Protein AF-R6YNV8-F1 (afdb_monomer)

Sequence (103 aa):
MLQYLESCEGQRLPTLPGLALALGFSSRGELERFAAAQGGRVSQLLEWAASWVEEETLQAACRKETASGARFILQTAFGYGERSAPDLGPITVQVEDGEGGEA

pLDDT: mean 81.38, std 12.92, range [44.12, 96.25]

Nearest PDB structures (foldseek):
  2zop-assembly2_F  TM=4.886E-01  e=4.227E+00  Thermus thermophilus HB8

Foldseek 3Di:
DVVQCVVCPPPHQDALQSVCVVVPHPGSVRLVVVLVVPDDPSVVVSVVVNVVSLVSVLVVCVVPHDPVSSVVCCCPRVNPNDDPDPCPDDDDDDDPPPPDDDD

Secondary structure (DSSP, 8-state):
-HHHHHHHTTT----HHHHHHHTT-SSHHHHHHHHHHH-HHHHHHHHHHHHHHHHHHHHHHHHHS-HHHHHHHHHHHS--S----------------------

Solvent-accessible surface area (backbone atoms only — not comparable to full-atom values): 6324 Å² total; per-residue (Å²): 107,69,70,55,54,62,69,18,64,100,75,51,81,60,43,64,50,57,51,19,46,75,74,71,34,95,32,43,72,52,42,52,54,48,33,70,71,66,36,71,72,63,21,53,53,51,52,52,52,49,52,52,33,47,52,55,45,44,54,52,27,60,73,76,35,61,76,66,52,32,49,51,46,39,27,74,78,69,62,73,50,67,79,74,71,75,86,80,68,83,87,82,83,84,79,81,79,72,85,77,77,86,133

Structure (mmCIF, N/CA/C/O backbone):
data_AF-R6YNV8-F1
#
_entry.id   AF-R6YNV8-F1
#
loop_
_atom_site.group_PDB
_atom_site.id
_atom_site.type_symbol
_atom_site.label_atom_id
_atom_site.label_alt_id
_atom_site.label_comp_id
_atom_site.label_asym_id
_atom_site.label_entity_id
_atom_site.label_seq_id
_atom_site.pdbx_PDB_ins_code
_atom_site.Cartn_x
_atom_site.Cartn_y
_atom_site.Cartn_z
_atom_site.occupancy
_atom_site.B_iso_or_equiv
_atom_site.auth_seq_id
_atom_site.auth_comp_id
_atom_site.auth_asym_id
_atom_site.auth_atom_id
_atom_site.pdbx_PDB_model_num
ATOM 1 N N . MET A 1 1 ? -1.164 2.507 11.497 1.00 76.19 1 MET A N 1
ATOM 2 C CA . MET A 1 1 ? -0.841 1.254 10.776 1.00 76.19 1 MET A CA 1
ATOM 3 C C . MET A 1 1 ? -1.430 0.036 11.481 1.00 76.19 1 MET A C 1
ATOM 5 O O . MET A 1 1 ? -2.349 -0.525 10.911 1.00 76.19 1 MET A O 1
ATOM 9 N N . LEU A 1 2 ? -0.995 -0.334 12.698 1.00 79.56 2 LEU A N 1
ATOM 10 C CA . LEU A 1 2 ? -1.550 -1.499 13.423 1.00 79.56 2 LEU A CA 1
ATOM 11 C C . LEU A 1 2 ? -3.077 -1.430 13.553 1.00 79.56 2 LEU A C 1
ATOM 13 O O . LEU A 1 2 ? -3.767 -2.334 13.112 1.00 79.56 2 LEU A O 1
ATOM 17 N N . GLN A 1 3 ? -3.599 -0.271 13.957 1.00 86.62 3 GLN A N 1
ATOM 18 C CA . GLN A 1 3 ? -5.042 -0.032 14.040 1.00 86.62 3 GLN A CA 1
ATOM 19 C C . GLN A 1 3 ? -5.797 -0.208 12.707 1.00 86.62 3 GLN A C 1
ATOM 21 O O . GLN A 1 3 ? -6.962 -0.590 12.694 1.00 86.62 3 GLN A O 1
ATOM 26 N N . TYR A 1 4 ? -5.153 0.061 11.565 1.00 89.00 4 TYR A N 1
ATOM 27 C CA . TYR A 1 4 ? -5.770 -0.179 10.259 1.00 89.00 4 TYR A CA 1
ATOM 28 C C . TYR A 1 4 ? -5.799 -1.673 9.923 1.00 89.00 4 TYR A C 1
ATOM 30 O O . TYR A 1 4 ? -6.823 -2.154 9.443 1.00 89.00 4 TYR A O 1
ATOM 38 N N . LEU A 1 5 ? -4.718 -2.404 10.204 1.00 84.69 5 LEU A N 1
ATOM 39 C CA . LEU A 1 5 ? -4.664 -3.853 9.998 1.00 84.69 5 LEU A CA 1
ATOM 40 C C . LEU A 1 5 ? -5.679 -4.571 10.895 1.00 84.69 5 LEU A C 1
ATOM 42 O O . LEU A 1 5 ? -6.485 -5.343 10.389 1.00 84.69 5 LEU A O 1
ATOM 46 N N . GLU A 1 6 ? -5.743 -4.202 12.175 1.00 87.94 6 GLU A N 1
ATOM 47 C CA . GLU A 1 6 ? -6.764 -4.674 13.121 1.00 87.94 6 GLU A CA 1
ATOM 48 C C . GLU A 1 6 ? -8.184 -4.384 12.611 1.00 87.94 6 GLU A C 1
ATOM 50 O O . GLU A 1 6 ? -9.060 -5.239 12.681 1.00 87.94 6 GLU A O 1
ATOM 55 N N . SER A 1 7 ? -8.420 -3.208 12.012 1.00 88.38 7 SER A N 1
ATOM 56 C CA . SER A 1 7 ? -9.729 -2.882 11.419 1.00 88.38 7 SER A CA 1
ATOM 57 C C . SER A 1 7 ? -10.086 -3.725 10.188 1.00 88.38 7 SER A C 1
ATOM 59 O O . SER A 1 7 ? -11.236 -3.718 9.751 1.00 88.38 7 SER A O 1
ATOM 61 N N . CYS A 1 8 ? -9.105 -4.393 9.579 1.00 87.31 8 CYS A N 1
ATOM 62 C CA . CYS A 1 8 ? -9.323 -5.262 8.428 1.00 87.31 8 CYS A CA 1
ATOM 63 C C . CYS A 1 8 ? -9.611 -6.710 8.851 1.00 87.31 8 CYS A C 1
ATOM 65 O O . CYS A 1 8 ? -10.320 -7.410 8.123 1.00 87.31 8 CYS A O 1
ATOM 67 N N . GLU A 1 9 ? -9.130 -7.149 10.019 1.00 83.69 9 GLU A N 1
ATOM 68 C CA . GLU A 1 9 ? -9.290 -8.528 10.489 1.00 83.69 9 GLU A CA 1
ATOM 69 C C . GLU A 1 9 ? -10.755 -8.993 10.442 1.00 83.69 9 GLU A C 1
ATOM 71 O O . GLU A 1 9 ? -11.669 -8.362 10.972 1.00 83.69 9 GLU A O 1
ATOM 76 N N . GLY A 1 10 ? -10.993 -10.111 9.750 1.00 74.81 10 GLY A N 1
ATOM 77 C CA . GLY A 1 10 ? -12.314 -10.736 9.627 1.00 74.81 10 GLY A CA 1
ATOM 78 C C . GLY A 1 10 ? -13.336 -9.991 8.756 1.00 74.81 10 GLY A C 1
ATOM 79 O O . GLY A 1 10 ? -14.399 -10.549 8.491 1.00 74.81 10 GLY A O 1
ATOM 80 N N . GLN A 1 11 ? -13.037 -8.779 8.276 1.00 78.69 11 GLN A N 1
ATOM 81 C CA . GLN A 1 11 ? -13.975 -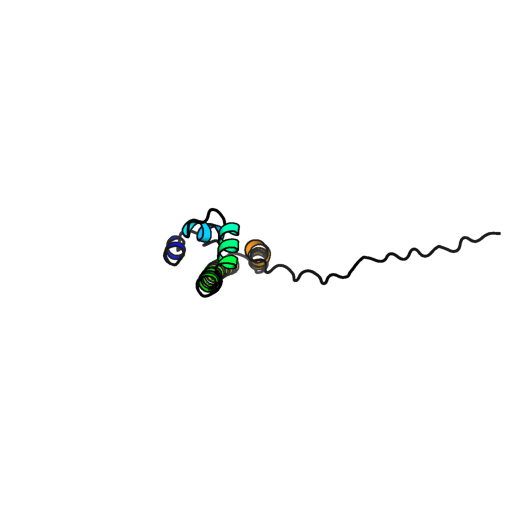7.964 7.492 1.00 78.69 11 GLN A CA 1
ATOM 82 C C . GLN A 1 11 ? -13.534 -7.754 6.042 1.00 78.69 11 GLN A C 1
ATOM 84 O O . GLN A 1 11 ? -14.363 -7.804 5.133 1.00 78.69 11 GLN A O 1
ATOM 89 N N . ARG A 1 12 ? -12.243 -7.497 5.804 1.00 84.12 12 ARG A N 1
ATOM 90 C CA . ARG A 1 12 ? -11.700 -7.194 4.470 1.00 84.12 12 ARG A CA 1
ATOM 91 C C . ARG A 1 12 ? -10.202 -7.461 4.402 1.00 84.12 12 ARG A C 1
ATOM 93 O O . ARG A 1 12 ? -9.529 -7.503 5.420 1.00 84.12 12 ARG A O 1
ATOM 100 N N . LEU A 1 13 ? -9.663 -7.581 3.194 1.00 87.38 13 LEU A N 1
ATOM 101 C CA . LEU A 1 13 ? -8.213 -7.626 3.015 1.00 87.38 13 LEU A CA 1
ATOM 102 C C . LEU A 1 13 ? -7.629 -6.210 3.073 1.00 87.38 13 LEU A C 1
ATOM 104 O O . LEU A 1 13 ? -8.233 -5.286 2.511 1.00 87.38 13 LEU A O 1
ATOM 108 N N . PRO A 1 14 ? -6.477 -6.015 3.734 1.00 91.25 14 PRO A N 1
ATOM 109 C CA . PRO A 1 14 ? -5.793 -4.737 3.695 1.00 91.25 14 PRO A CA 1
ATOM 110 C C . PRO A 1 14 ? -5.283 -4.461 2.275 1.00 91.25 14 PRO A C 1
ATOM 112 O O . PRO A 1 14 ? -4.897 -5.362 1.539 1.00 91.25 14 PRO A O 1
ATOM 115 N N . THR A 1 15 ? -5.272 -3.189 1.884 1.00 91.06 15 THR A N 1
ATOM 116 C CA . THR A 1 15 ? -4.709 -2.727 0.604 1.00 91.06 15 THR A CA 1
ATOM 117 C C . THR A 1 15 ? -3.825 -1.497 0.806 1.00 91.06 15 THR A C 1
ATOM 119 O O . THR A 1 15 ? -4.006 -0.762 1.783 1.00 91.06 15 THR A O 1
ATOM 122 N N . LEU A 1 16 ? -2.889 -1.243 -0.120 1.00 92.25 16 LEU A N 1
ATOM 123 C CA . LEU A 1 16 ? -2.015 -0.062 -0.072 1.00 92.25 16 LEU A CA 1
ATOM 124 C C . LEU A 1 16 ? -2.801 1.258 -0.170 1.00 92.25 16 LEU A C 1
ATOM 126 O O . LEU A 1 16 ? -2.520 2.159 0.620 1.00 92.25 16 LEU A O 1
ATOM 130 N N . PRO A 1 17 ? -3.821 1.400 -1.047 1.00 93.19 17 PRO A N 1
ATOM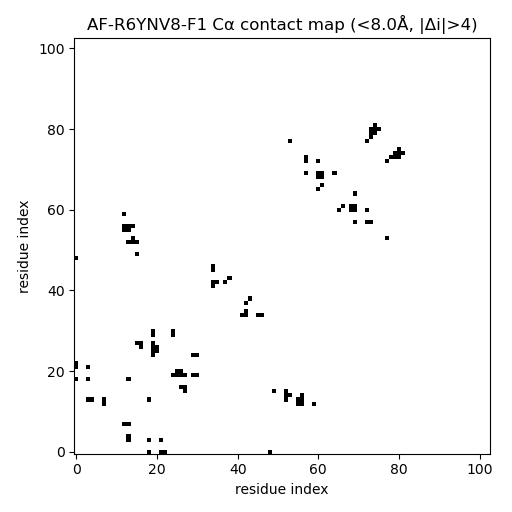 131 C CA . PRO A 1 17 ? -4.691 2.572 -1.023 1.00 93.19 17 PRO A CA 1
ATOM 132 C C . PRO A 1 17 ? -5.409 2.749 0.318 1.00 93.19 17 PRO A C 1
ATOM 134 O O . PRO A 1 17 ? -5.447 3.858 0.839 1.00 93.19 17 PRO A O 1
ATOM 137 N N . GLY A 1 18 ? -5.931 1.673 0.917 1.00 93.44 18 GLY A N 1
ATOM 138 C CA . GLY A 1 18 ? -6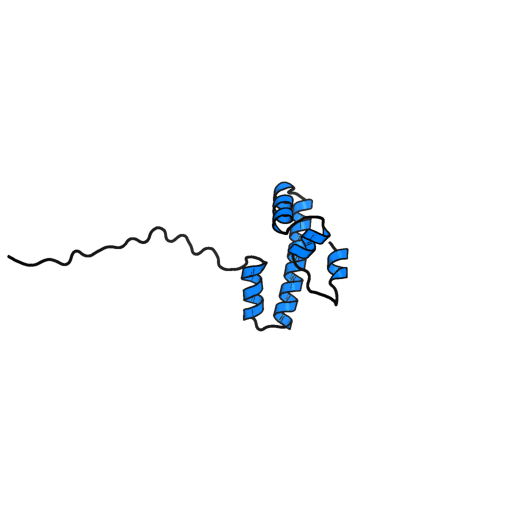.588 1.762 2.222 1.00 93.44 18 GLY A CA 1
ATOM 139 C C . GLY A 1 18 ? -5.627 2.152 3.352 1.00 93.44 18 GLY A C 1
ATOM 140 O O . GLY A 1 18 ? -5.996 2.951 4.210 1.00 93.44 18 GLY A O 1
ATOM 141 N N . LEU A 1 19 ? -4.378 1.671 3.314 1.00 94.12 19 LEU A N 1
ATOM 142 C CA . LEU A 1 19 ? -3.327 2.097 4.242 1.00 94.12 19 LEU A CA 1
ATOM 143 C C . LEU A 1 19 ? -3.019 3.592 4.078 1.00 94.12 19 LEU A C 1
ATOM 145 O O . LEU A 1 19 ? -2.924 4.301 5.076 1.00 94.12 19 LEU A O 1
ATOM 149 N N . ALA A 1 20 ? -2.900 4.077 2.838 1.00 95.19 20 ALA A N 1
ATOM 150 C CA . ALA A 1 20 ? -2.662 5.490 2.552 1.00 95.19 20 ALA A CA 1
ATOM 151 C C . ALA A 1 20 ? -3.779 6.375 3.127 1.00 95.19 20 ALA A C 1
ATOM 153 O O . ALA A 1 20 ? -3.491 7.326 3.853 1.00 95.19 20 ALA A O 1
ATOM 154 N N . LEU A 1 21 ? -5.042 6.002 2.896 1.00 95.06 21 LEU A N 1
ATOM 155 C CA . LEU A 1 21 ? -6.201 6.706 3.451 1.00 95.06 21 LEU A CA 1
ATOM 156 C C . LEU A 1 21 ? -6.192 6.698 4.987 1.00 95.06 21 LEU A C 1
ATOM 158 O O . LEU A 1 21 ? -6.422 7.730 5.612 1.00 95.06 21 LEU A O 1
ATOM 162 N N . ALA A 1 22 ? -5.876 5.558 5.610 1.00 94.69 22 ALA A N 1
ATOM 163 C CA . ALA A 1 22 ? -5.808 5.439 7.067 1.00 94.69 22 ALA A CA 1
ATOM 164 C C . ALA A 1 22 ? -4.677 6.271 7.698 1.00 94.69 22 ALA A C 1
ATOM 166 O O . ALA A 1 22 ? -4.750 6.620 8.875 1.00 94.69 22 ALA A O 1
ATOM 167 N N . LEU A 1 23 ? -3.629 6.579 6.930 1.00 93.94 23 LEU A N 1
ATOM 168 C CA . LEU A 1 23 ? -2.534 7.461 7.336 1.00 93.94 23 LEU A CA 1
ATOM 169 C C . LEU A 1 23 ? -2.795 8.941 6.996 1.00 93.94 23 LEU A C 1
ATOM 171 O O . LEU A 1 23 ? -1.971 9.784 7.339 1.00 93.94 23 LEU A O 1
ATOM 175 N N . GLY A 1 24 ? -3.930 9.264 6.365 1.00 95.62 24 GLY A N 1
ATOM 176 C CA . GLY A 1 24 ? -4.339 10.634 6.039 1.00 95.62 24 GLY A CA 1
ATOM 177 C C . GLY A 1 24 ? -3.913 11.135 4.657 1.00 95.62 24 GLY A C 1
ATOM 178 O O . GLY A 1 24 ? -4.087 12.316 4.370 1.00 95.62 24 GLY A O 1
ATOM 179 N N . PHE A 1 25 ? -3.382 10.268 3.794 1.00 96.12 25 PHE A N 1
ATOM 180 C CA . PHE A 1 25 ? -3.073 10.614 2.405 1.00 96.12 25 PHE A CA 1
ATOM 181 C C . PHE A 1 25 ? -4.316 10.489 1.519 1.00 96.12 25 PHE A C 1
ATOM 183 O O . PHE A 1 25 ? -5.195 9.666 1.765 1.00 96.12 25 PHE A O 1
ATOM 190 N N . SER A 1 26 ? -4.363 11.255 0.434 1.00 96.25 26 SER A N 1
ATOM 191 C CA . SER A 1 26 ? -5.429 11.212 -0.576 1.00 96.25 26 SER A CA 1
ATOM 192 C C . SER A 1 26 ? -5.320 10.019 -1.531 1.00 96.25 26 SER A C 1
ATOM 194 O O . SER A 1 26 ? -6.296 9.653 -2.185 1.00 96.25 26 SER A O 1
ATOM 196 N N . SER A 1 27 ? -4.133 9.415 -1.653 1.00 95.12 27 SER A N 1
ATOM 197 C CA . SER A 1 27 ? -3.883 8.303 -2.575 1.00 95.12 27 SER A CA 1
ATOM 198 C C . SER A 1 27 ? -2.628 7.503 -2.223 1.00 95.12 27 SER A C 1
ATOM 200 O O . SER A 1 27 ? -1.729 7.996 -1.538 1.00 95.12 27 SER A O 1
ATOM 202 N N . ARG A 1 28 ? -2.518 6.288 -2.785 1.00 94.00 28 ARG A N 1
ATOM 203 C CA . ARG A 1 28 ? -1.282 5.484 -2.751 1.00 94.00 28 ARG A CA 1
ATOM 204 C C . ARG A 1 28 ? -0.080 6.268 -3.299 1.00 94.00 28 ARG A C 1
ATOM 206 O O . ARG A 1 28 ? 0.967 6.290 -2.669 1.00 94.00 28 ARG A O 1
ATOM 213 N N . GLY A 1 29 ? -0.244 6.959 -4.429 1.00 94.12 29 GLY A N 1
ATOM 214 C CA . GLY A 1 29 ? 0.850 7.712 -5.053 1.00 94.12 29 GLY A CA 1
ATOM 215 C C . GLY A 1 29 ? 1.305 8.938 -4.249 1.00 94.12 29 GLY A C 1
ATOM 216 O O . GLY A 1 29 ? 2.424 9.416 -4.420 1.00 94.12 29 GLY A O 1
ATOM 217 N N . GLU A 1 30 ? 0.464 9.488 -3.371 1.00 96.06 30 GLU A N 1
ATOM 218 C CA . GLU A 1 30 ? 0.891 10.523 -2.421 1.00 96.06 30 GLU A CA 1
ATOM 219 C C . GLU A 1 30 ? 1.720 9.930 -1.277 1.00 96.06 30 GLU A C 1
ATOM 221 O O . GLU A 1 30 ? 2.784 10.465 -0.969 1.00 96.06 30 GLU A O 1
ATOM 226 N N . LEU A 1 31 ? 1.290 8.792 -0.723 1.00 94.88 31 LEU A N 1
ATOM 227 C CA . LEU A 1 31 ? 2.049 8.043 0.281 1.00 94.88 31 LEU A CA 1
ATOM 228 C C . LEU A 1 31 ? 3.445 7.653 -0.239 1.00 94.88 31 LEU A C 1
ATOM 230 O O . LEU A 1 31 ? 4.435 7.852 0.459 1.00 94.88 31 LEU A O 1
ATOM 234 N N . GLU A 1 32 ? 3.535 7.135 -1.467 1.00 92.62 32 GLU A N 1
ATOM 235 C CA . GLU A 1 32 ? 4.803 6.724 -2.091 1.00 92.62 32 GLU A CA 1
ATOM 236 C C . GLU A 1 32 ? 5.757 7.913 -2.288 1.00 92.62 32 GLU A C 1
ATOM 238 O O . GLU A 1 32 ? 6.930 7.839 -1.921 1.00 92.62 32 GLU A O 1
ATOM 243 N N . ARG A 1 33 ? 5.252 9.046 -2.800 1.00 95.00 33 ARG A N 1
ATOM 244 C CA . ARG A 1 33 ? 6.048 10.280 -2.938 1.00 95.00 33 ARG A CA 1
ATOM 245 C C . ARG A 1 33 ? 6.519 10.806 -1.586 1.00 95.00 33 ARG A C 1
ATOM 247 O O . ARG A 1 33 ? 7.653 11.264 -1.478 1.00 95.00 33 ARG A O 1
ATOM 254 N N . PHE A 1 34 ? 5.669 10.730 -0.564 1.00 94.56 34 PHE A N 1
ATOM 255 C CA . PHE A 1 34 ? 6.033 11.116 0.793 1.00 94.56 34 PHE A CA 1
ATOM 256 C C . PHE A 1 34 ? 7.133 10.212 1.363 1.00 94.56 34 PHE A C 1
ATOM 258 O O . PHE A 1 34 ? 8.124 10.724 1.879 1.00 94.56 34 PHE A O 1
ATOM 265 N N . ALA A 1 35 ? 7.009 8.888 1.229 1.00 92.25 35 A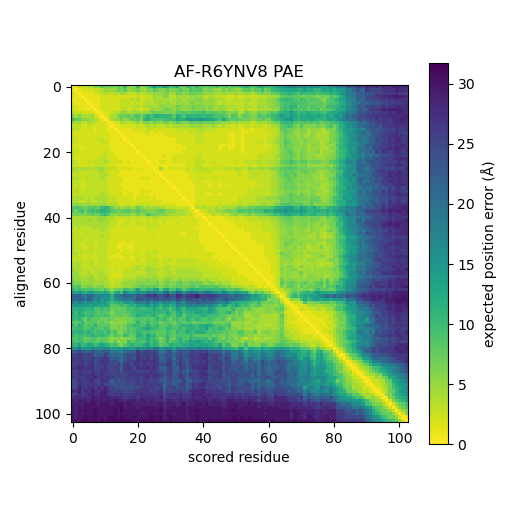LA A N 1
ATOM 266 C CA . ALA A 1 35 ? 8.030 7.942 1.679 1.00 92.25 35 ALA A CA 1
ATOM 267 C C . ALA A 1 35 ? 9.391 8.229 1.021 1.00 92.25 35 ALA A C 1
ATOM 269 O O . ALA A 1 35 ? 10.391 8.402 1.723 1.00 92.25 35 ALA A O 1
ATOM 270 N N . ALA A 1 36 ? 9.395 8.399 -0.307 1.00 90.81 36 ALA A N 1
ATOM 271 C CA . ALA A 1 36 ? 10.591 8.717 -1.083 1.00 90.81 36 ALA A CA 1
ATOM 272 C C . ALA A 1 36 ? 11.242 10.054 -0.677 1.00 90.81 36 ALA A C 1
ATOM 274 O O . ALA A 1 36 ? 12.466 10.169 -0.698 1.00 90.81 36 ALA A O 1
ATOM 275 N N . ALA A 1 37 ? 10.444 11.057 -0.293 1.00 93.62 37 ALA A N 1
ATOM 276 C CA . ALA A 1 37 ? 10.943 12.365 0.130 1.00 93.62 37 ALA A CA 1
ATOM 277 C C . ALA A 1 37 ? 11.499 12.377 1.567 1.00 93.62 37 ALA A C 1
ATOM 279 O O . ALA A 1 37 ? 12.439 13.119 1.847 1.00 93.62 37 ALA A O 1
ATOM 280 N N . GLN A 1 38 ? 10.931 11.580 2.479 1.00 91.44 38 GLN A N 1
ATOM 281 C CA . GLN A 1 38 ? 11.326 11.586 3.893 1.00 91.44 38 GLN A CA 1
ATOM 282 C C . GLN A 1 38 ? 12.643 10.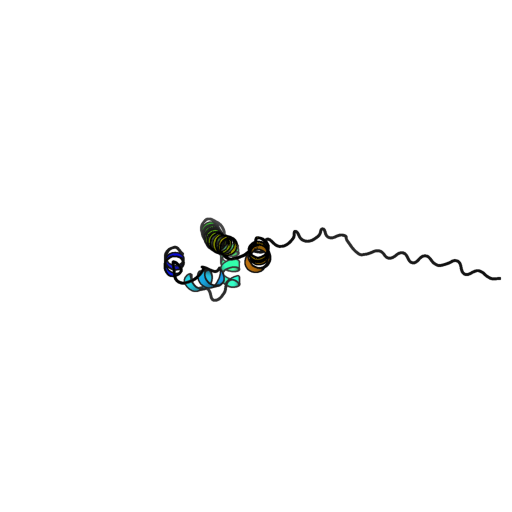851 4.161 1.00 91.44 38 GLN A C 1
ATOM 284 O O . GLN A 1 38 ? 13.435 11.291 4.996 1.00 91.44 38 GLN A O 1
ATOM 289 N N . GLY A 1 39 ? 12.863 9.707 3.505 1.00 85.94 39 GLY A N 1
ATOM 290 C CA . GLY A 1 39 ? 13.999 8.829 3.789 1.00 85.94 39 GLY A CA 1
ATOM 291 C C . GLY A 1 39 ? 14.052 8.319 5.243 1.00 85.94 39 GLY A C 1
ATOM 292 O O . GLY A 1 39 ? 13.097 8.419 6.024 1.00 85.94 39 GLY A O 1
ATOM 293 N N . GLY A 1 40 ? 15.191 7.725 5.612 1.00 91.81 40 GLY A N 1
ATOM 294 C CA . GLY A 1 40 ? 15.487 7.294 6.982 1.00 91.81 40 GLY A CA 1
ATOM 295 C C . GLY A 1 40 ? 14.435 6.358 7.594 1.00 91.81 40 GLY A C 1
ATOM 296 O O . GLY A 1 40 ? 13.861 5.500 6.927 1.00 91.81 40 GLY A O 1
ATOM 297 N N . ARG A 1 41 ? 14.177 6.524 8.897 1.00 93.19 41 ARG A N 1
ATOM 298 C CA . ARG A 1 41 ? 13.280 5.640 9.663 1.00 93.19 41 ARG A CA 1
ATOM 299 C C . ARG A 1 41 ? 11.819 5.720 9.214 1.00 93.19 41 ARG A C 1
ATOM 301 O O . ARG A 1 41 ? 11.104 4.731 9.327 1.00 93.19 41 ARG A O 1
ATOM 308 N N . VAL A 1 42 ? 11.368 6.879 8.731 1.00 91.38 42 VAL A N 1
ATOM 309 C CA . VAL A 1 42 ? 9.981 7.049 8.271 1.00 91.38 42 VAL A CA 1
ATOM 310 C C . VAL A 1 42 ? 9.758 6.267 6.980 1.00 91.38 42 VAL A C 1
ATOM 312 O O . VAL A 1 42 ? 8.803 5.499 6.927 1.00 91.38 42 VAL A O 1
ATOM 315 N N . SER A 1 43 ? 10.661 6.377 5.996 1.00 92.00 43 SER A N 1
ATOM 316 C CA . SER A 1 43 ? 10.585 5.562 4.769 1.00 92.00 43 SER A CA 1
ATOM 317 C C . SER A 1 43 ? 10.597 4.069 5.092 1.00 92.00 43 SER A C 1
ATOM 319 O O . SER A 1 43 ? 9.704 3.348 4.666 1.00 92.00 43 SER A O 1
ATOM 321 N N . GLN A 1 44 ? 11.520 3.625 5.956 1.00 92.94 44 GLN A N 1
ATOM 322 C CA . GLN A 1 44 ? 11.617 2.216 6.364 1.00 92.94 44 GLN A CA 1
ATOM 323 C C . GLN A 1 44 ? 10.334 1.693 7.025 1.00 92.94 44 GLN A C 1
ATOM 325 O O . GLN A 1 44 ? 9.930 0.560 6.782 1.00 92.94 44 GLN A O 1
ATOM 330 N N . LEU A 1 45 ? 9.676 2.503 7.862 1.00 93.69 45 LEU A N 1
ATOM 331 C CA . LEU A 1 45 ? 8.407 2.116 8.486 1.00 93.69 45 LEU A CA 1
ATOM 332 C C . LEU A 1 45 ? 7.269 2.010 7.466 1.00 93.69 45 LEU A C 1
ATOM 334 O O . LEU A 1 45 ? 6.417 1.135 7.606 1.00 93.69 45 LEU A O 1
ATOM 338 N N . LEU A 1 46 ? 7.241 2.887 6.459 1.00 92.88 46 LEU A N 1
ATOM 339 C CA . LEU A 1 46 ? 6.232 2.852 5.400 1.00 92.88 46 LEU A CA 1
ATOM 340 C C . LEU A 1 46 ? 6.452 1.678 4.442 1.00 92.88 46 LEU A C 1
ATOM 342 O O . LEU A 1 46 ? 5.487 1.011 4.082 1.00 92.88 46 LEU A O 1
ATOM 346 N N . GLU A 1 47 ? 7.704 1.383 4.095 1.00 91.62 47 GLU A N 1
ATOM 347 C CA . GLU A 1 47 ? 8.085 0.189 3.333 1.00 91.62 47 GLU A CA 1
ATOM 348 C C . GLU A 1 47 ? 7.696 -1.084 4.088 1.00 91.62 47 GLU A C 1
ATOM 350 O O . GLU A 1 47 ? 7.013 -1.945 3.543 1.00 91.62 47 GLU A O 1
ATOM 355 N N . TRP A 1 48 ? 8.025 -1.165 5.380 1.00 93.50 48 TRP A N 1
ATOM 356 C CA . TRP A 1 48 ? 7.638 -2.299 6.219 1.00 93.50 48 TRP A CA 1
ATOM 357 C C . TRP A 1 48 ? 6.114 -2.470 6.304 1.00 93.50 48 TRP A C 1
ATOM 359 O O . TRP A 1 48 ? 5.604 -3.586 6.198 1.00 93.50 48 TRP A O 1
ATOM 369 N N . ALA A 1 49 ? 5.369 -1.371 6.444 1.00 92.75 49 ALA A N 1
ATOM 370 C CA . ALA A 1 49 ? 3.909 -1.395 6.431 1.00 92.75 49 ALA A CA 1
ATOM 371 C C . ALA A 1 49 ? 3.348 -1.894 5.090 1.00 92.75 49 ALA A C 1
ATOM 373 O O . ALA A 1 49 ? 2.378 -2.654 5.071 1.00 92.75 49 ALA A O 1
ATOM 374 N N . ALA A 1 50 ? 3.952 -1.477 3.975 1.00 90.94 50 ALA A N 1
ATOM 375 C CA . ALA A 1 50 ? 3.566 -1.921 2.643 1.00 90.94 50 ALA A CA 1
ATOM 376 C C . ALA A 1 50 ? 3.805 -3.427 2.460 1.00 90.94 50 ALA A C 1
ATOM 378 O O . ALA A 1 50 ? 2.910 -4.120 1.978 1.00 90.94 50 ALA A O 1
ATOM 379 N N . SER A 1 51 ? 4.944 -3.945 2.930 1.00 91.62 51 SER A N 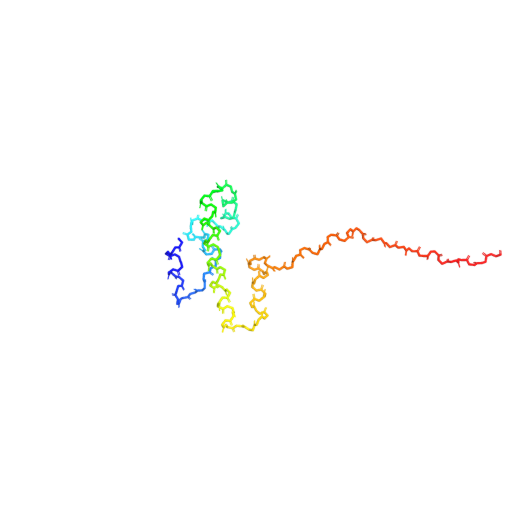1
ATOM 380 C CA . SER A 1 51 ? 5.257 -5.380 2.891 1.00 91.62 51 SER A CA 1
ATOM 381 C C . SER A 1 51 ? 4.282 -6.231 3.712 1.00 91.62 51 SER A C 1
ATOM 383 O O . SER A 1 51 ? 3.960 -7.346 3.319 1.00 91.62 51 SER A O 1
ATOM 385 N N . TRP A 1 52 ? 3.751 -5.712 4.821 1.00 92.19 52 TRP A N 1
ATOM 386 C CA . TRP A 1 52 ? 2.698 -6.405 5.577 1.00 92.19 52 TRP A CA 1
ATOM 387 C C . TRP A 1 52 ? 1.382 -6.511 4.810 1.00 92.19 52 TRP A C 1
ATOM 389 O O . TRP A 1 52 ? 0.741 -7.559 4.803 1.00 92.19 52 TRP A O 1
ATOM 399 N N . VAL A 1 53 ? 0.974 -5.423 4.156 1.00 91.06 53 VAL A N 1
ATOM 400 C CA . VAL A 1 53 ? -0.212 -5.424 3.290 1.00 91.06 53 VAL A CA 1
ATOM 401 C C . VAL A 1 53 ? -0.036 -6.417 2.140 1.00 91.06 53 VAL A C 1
ATOM 403 O O . VAL A 1 53 ? -0.983 -7.113 1.768 1.00 91.06 53 VAL A O 1
ATOM 406 N N . GLU A 1 54 ? 1.172 -6.484 1.589 1.00 89.31 54 GLU A N 1
ATOM 407 C CA . GLU A 1 54 ? 1.544 -7.434 0.548 1.00 89.31 54 GLU A CA 1
ATOM 408 C C . GLU A 1 54 ? 1.427 -8.887 1.008 1.00 89.31 54 GLU A C 1
ATOM 410 O O . GLU A 1 54 ? 0.714 -9.658 0.364 1.00 89.31 54 GLU A O 1
ATOM 415 N N . GLU A 1 55 ? 2.040 -9.239 2.138 1.00 89.12 55 GLU A N 1
ATOM 416 C CA . GLU A 1 55 ? 1.990 -10.592 2.699 1.00 89.12 55 GLU A CA 1
ATOM 417 C C . GLU A 1 55 ? 0.546 -11.053 2.940 1.00 89.12 55 GLU A C 1
ATOM 419 O O . GLU A 1 55 ? 0.148 -12.125 2.489 1.00 89.12 55 GLU A O 1
ATOM 424 N N . GLU A 1 56 ? -0.287 -10.220 3.568 1.00 86.62 56 GLU A N 1
ATOM 425 C CA . GLU A 1 56 ? -1.693 -10.559 3.824 1.00 86.62 56 GLU A CA 1
ATOM 426 C C . GLU A 1 56 ? -2.484 -10.769 2.524 1.00 86.62 56 GLU A C 1
ATOM 428 O O . GLU A 1 56 ? -3.294 -11.696 2.403 1.00 86.62 56 GLU A O 1
ATOM 433 N N . THR A 1 57 ? -2.221 -9.936 1.514 1.00 83.69 57 THR A N 1
ATOM 434 C CA . THR A 1 57 ? -2.858 -10.058 0.198 1.00 83.69 57 THR A CA 1
ATOM 435 C C . THR A 1 57 ? -2.430 -11.352 -0.501 1.00 83.69 57 THR A C 1
ATOM 437 O O . THR A 1 57 ? -3.267 -12.063 -1.063 1.00 83.69 57 THR A O 1
ATOM 440 N N . LEU A 1 58 ? -1.141 -11.689 -0.435 1.00 83.06 58 LEU A N 1
ATOM 441 C CA . LEU A 1 58 ? -0.564 -12.911 -0.987 1.00 83.06 58 LEU A CA 1
ATOM 442 C C . LEU A 1 58 ? -1.118 -14.168 -0.327 1.00 83.06 58 LEU A C 1
ATOM 444 O O . LEU A 1 58 ? -1.564 -15.085 -1.017 1.00 83.06 58 LEU A O 1
ATOM 448 N N . GLN A 1 59 ? -1.136 -14.202 1.004 1.00 84.25 59 GLN A N 1
ATOM 449 C CA . GLN A 1 59 ? -1.688 -15.314 1.770 1.00 84.25 59 GLN A CA 1
ATOM 450 C C . GLN A 1 59 ? -3.161 -15.535 1.428 1.00 84.25 59 GLN A C 1
ATOM 452 O O . GLN A 1 59 ? -3.594 -16.671 1.224 1.00 84.25 59 GLN A O 1
ATOM 457 N N . ALA A 1 60 ? -3.939 -14.459 1.308 1.00 79.50 60 ALA A N 1
ATOM 458 C CA . ALA A 1 60 ? -5.336 -14.551 0.913 1.00 79.50 60 ALA A CA 1
ATOM 459 C C . ALA A 1 60 ? -5.513 -15.081 -0.518 1.00 79.50 60 ALA A C 1
ATOM 461 O O . ALA A 1 60 ? -6.384 -15.924 -0.745 1.00 79.50 60 ALA A O 1
ATOM 462 N N . ALA A 1 61 ? -4.678 -14.630 -1.458 1.00 76.12 61 ALA A N 1
ATOM 463 C CA . ALA A 1 61 ? -4.682 -15.111 -2.834 1.00 76.12 61 ALA A CA 1
ATOM 464 C C . ALA A 1 61 ? -4.327 -16.602 -2.913 1.00 76.12 61 ALA A C 1
ATOM 466 O O . ALA A 1 61 ? -5.072 -17.366 -3.512 1.00 76.12 61 ALA A O 1
ATOM 467 N N . CYS A 1 62 ? -3.267 -17.043 -2.232 1.00 73.94 62 CYS A N 1
ATOM 468 C CA . CYS A 1 62 ? -2.859 -18.451 -2.182 1.00 73.94 62 CYS A CA 1
ATOM 469 C C . CYS A 1 62 ? -3.904 -19.367 -1.523 1.00 73.94 62 CYS A C 1
ATOM 471 O O . CYS A 1 62 ? -3.996 -20.543 -1.869 1.00 73.94 62 CYS A O 1
ATOM 473 N N . ARG A 1 63 ? -4.692 -18.856 -0.565 1.00 74.44 63 ARG A N 1
ATOM 474 C CA . ARG A 1 63 ? -5.763 -19.621 0.102 1.00 74.44 63 ARG A CA 1
ATOM 475 C C . ARG A 1 63 ? -7.035 -19.743 -0.741 1.00 74.44 63 ARG A C 1
ATOM 477 O O . ARG A 1 63 ? -7.773 -20.708 -0.557 1.00 74.44 63 ARG A O 1
ATOM 484 N N . LYS A 1 64 ? -7.331 -18.757 -1.595 1.00 65.44 64 LYS A N 1
ATOM 485 C CA . LYS A 1 64 ? -8.596 -18.667 -2.352 1.00 65.44 64 LYS A CA 1
ATOM 486 C C . LYS A 1 64 ? -8.464 -19.013 -3.835 1.00 65.44 64 LYS A C 1
ATOM 488 O O . LYS A 1 64 ? -9.441 -19.466 -4.422 1.00 65.44 64 LYS A O 1
ATOM 493 N N . GLU A 1 65 ? -7.296 -18.812 -4.436 1.00 60.97 65 GLU A N 1
ATOM 494 C CA . GLU A 1 65 ? -7.064 -18.980 -5.868 1.00 60.97 65 GLU A CA 1
ATOM 495 C C . GLU A 1 65 ? -5.809 -19.812 -6.154 1.00 60.97 65 GLU A C 1
ATOM 497 O O . GLU A 1 65 ? -4.838 -19.835 -5.401 1.00 60.97 65 GLU A O 1
ATOM 502 N N . THR A 1 66 ? -5.839 -20.515 -7.287 1.00 60.59 66 THR A N 1
ATOM 503 C CA . THR A 1 66 ? -4.680 -21.234 -7.836 1.00 60.59 66 THR A CA 1
ATOM 504 C C . THR A 1 66 ? -3.471 -20.299 -8.003 1.00 60.59 66 THR A C 1
ATOM 506 O O . THR A 1 66 ? -3.631 -19.084 -8.121 1.00 60.59 66 THR A O 1
ATOM 509 N N . ALA A 1 67 ? -2.255 -20.851 -8.093 1.00 65.12 67 ALA A N 1
ATOM 510 C CA . ALA A 1 67 ? -0.995 -20.100 -8.227 1.00 65.12 67 ALA A CA 1
ATOM 511 C C . ALA A 1 67 ? -1.000 -18.974 -9.295 1.00 65.12 67 ALA A C 1
ATOM 513 O O . ALA A 1 67 ? -0.233 -18.018 -9.187 1.00 65.12 67 ALA A O 1
ATOM 514 N N . SER A 1 68 ? -1.875 -19.053 -10.306 1.00 68.56 68 SER A N 1
ATOM 515 C CA . SER A 1 68 ? -2.056 -18.012 -11.326 1.00 68.56 68 SER A CA 1
ATOM 516 C C . SER A 1 68 ? -2.668 -16.709 -10.788 1.00 68.56 68 SER A C 1
ATOM 518 O O . SER A 1 68 ? -2.266 -15.634 -11.230 1.00 68.56 68 SER A O 1
ATOM 520 N N . GLY A 1 69 ? -3.609 -16.778 -9.842 1.00 72.88 69 GLY A N 1
ATOM 521 C CA . GLY A 1 69 ? -4.255 -15.599 -9.248 1.00 72.88 69 GLY A CA 1
ATOM 522 C C . GLY A 1 69 ? -3.308 -14.825 -8.333 1.00 72.88 69 GLY A C 1
ATOM 523 O O . GLY A 1 69 ? -3.151 -13.611 -8.461 1.00 72.88 69 GLY A O 1
ATOM 524 N N . ALA A 1 70 ? -2.564 -15.550 -7.492 1.00 73.94 70 ALA A N 1
ATOM 525 C CA . ALA A 1 70 ? -1.497 -14.976 -6.671 1.00 73.94 70 ALA A CA 1
ATOM 526 C C . ALA A 1 70 ? -0.415 -14.303 -7.532 1.00 73.94 70 ALA A C 1
ATOM 528 O O . ALA A 1 70 ? -0.006 -13.177 -7.245 1.00 73.94 70 ALA A O 1
ATOM 529 N N . ARG A 1 71 ? -0.010 -14.946 -8.640 1.00 73.94 71 ARG A N 1
ATOM 530 C CA . ARG A 1 71 ? 0.912 -14.344 -9.610 1.00 73.94 71 ARG A CA 1
ATOM 531 C C . ARG A 1 71 ? 0.339 -13.055 -10.200 1.00 73.94 71 ARG A C 1
ATOM 533 O O . ARG A 1 71 ? 1.036 -12.052 -10.201 1.00 73.94 71 ARG A O 1
ATOM 540 N N . PHE A 1 72 ? -0.911 -13.042 -10.656 1.00 79.50 72 PHE A N 1
ATOM 541 C CA . PHE A 1 72 ? -1.526 -11.837 -11.222 1.00 79.50 72 PHE A CA 1
ATOM 542 C C . PHE A 1 72 ? -1.535 -10.654 -10.238 1.00 79.50 72 PHE A C 1
ATOM 544 O O . PHE A 1 72 ? -1.209 -9.525 -10.610 1.00 79.50 72 PHE A O 1
ATOM 551 N N . ILE A 1 73 ? -1.854 -10.911 -8.970 1.00 78.19 73 ILE A N 1
ATOM 552 C CA . ILE A 1 73 ? -1.880 -9.885 -7.921 1.00 78.19 73 ILE A CA 1
ATOM 553 C C . ILE A 1 73 ? -0.479 -9.326 -7.653 1.00 78.19 73 ILE A C 1
ATOM 555 O O . ILE A 1 73 ? -0.302 -8.109 -7.610 1.00 78.19 73 ILE A O 1
ATOM 559 N N . LEU A 1 74 ? 0.530 -10.193 -7.544 1.00 76.25 74 LEU A N 1
ATOM 560 C CA . LEU A 1 74 ? 1.931 -9.785 -7.413 1.00 76.25 74 LEU A CA 1
ATOM 561 C C . LEU A 1 74 ? 2.366 -8.846 -8.538 1.00 76.25 74 LEU A C 1
ATOM 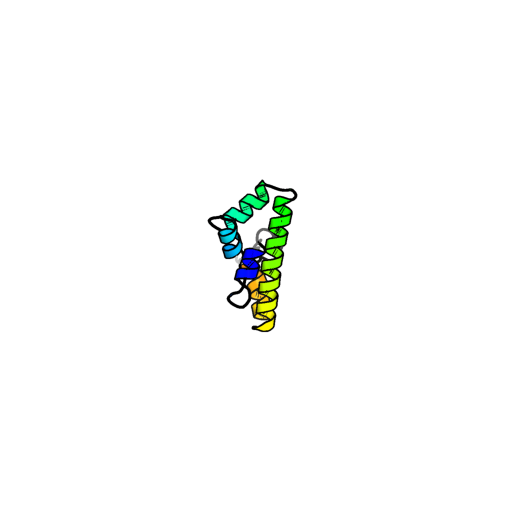563 O O . LEU A 1 74 ? 3.013 -7.828 -8.293 1.00 76.25 74 LEU A O 1
ATOM 567 N N . GLN A 1 75 ? 1.986 -9.168 -9.772 1.00 81.50 75 GLN A N 1
ATOM 568 C CA . GLN A 1 75 ? 2.364 -8.377 -10.936 1.00 81.50 75 GLN A CA 1
ATOM 569 C C . GLN A 1 75 ? 1.656 -7.019 -10.968 1.00 81.50 75 GLN A C 1
ATOM 571 O O . GLN A 1 75 ? 2.295 -6.001 -11.218 1.00 81.50 75 GLN A O 1
ATOM 576 N N . THR A 1 76 ? 0.350 -6.991 -10.702 1.00 76.75 76 THR A N 1
ATOM 577 C CA . THR A 1 76 ? -0.485 -5.800 -10.929 1.00 76.75 76 THR A CA 1
ATOM 578 C C . THR A 1 76 ? -0.571 -4.862 -9.728 1.00 76.75 76 THR A C 1
ATOM 580 O O . THR A 1 76 ? -0.599 -3.644 -9.904 1.00 76.75 76 THR A O 1
ATOM 583 N N . ALA A 1 77 ? -0.605 -5.397 -8.506 1.00 73.25 77 ALA A N 1
ATOM 584 C CA . ALA A 1 77 ? -0.765 -4.601 -7.290 1.00 73.25 77 ALA A CA 1
ATOM 585 C C . ALA A 1 77 ? 0.578 -4.180 -6.680 1.00 73.25 77 ALA A C 1
ATOM 587 O O . ALA A 1 77 ? 0.681 -3.065 -6.159 1.00 73.25 77 ALA A O 1
ATOM 588 N N . PHE A 1 78 ? 1.587 -5.050 -6.782 1.00 76.94 78 PHE A N 1
ATOM 589 C CA . PHE A 1 78 ? 2.886 -4.900 -6.115 1.00 76.94 78 PHE A CA 1
ATOM 590 C C . PHE A 1 78 ? 4.070 -4.737 -7.080 1.00 76.94 78 PHE A C 1
ATOM 592 O O . PHE A 1 78 ? 5.174 -4.434 -6.645 1.00 76.94 78 PHE A O 1
ATOM 599 N N . GLY A 1 79 ? 3.856 -4.886 -8.391 1.00 75.88 79 GLY A N 1
ATOM 600 C CA . GLY A 1 79 ? 4.889 -4.616 -9.392 1.00 75.88 79 GLY A CA 1
ATOM 601 C C . GLY A 1 79 ? 5.954 -5.708 -9.537 1.00 75.88 79 GLY A C 1
ATOM 602 O O . GLY A 1 79 ? 6.984 -5.464 -10.154 1.00 75.88 79 GLY A O 1
ATOM 603 N N . TYR A 1 80 ? 5.710 -6.933 -9.058 1.00 75.94 80 TYR A N 1
ATOM 604 C CA . TYR A 1 80 ? 6.601 -8.091 -9.276 1.00 75.94 80 TYR A CA 1
ATOM 605 C C . TYR A 1 80 ? 6.493 -8.683 -10.698 1.00 75.94 80 TYR A C 1
ATOM 607 O O . TYR A 1 80 ? 6.928 -9.807 -10.965 1.00 75.94 80 TYR A O 1
ATOM 615 N N . GLY A 1 81 ? 5.862 -7.958 -11.623 1.00 66.06 81 GLY A N 1
ATOM 616 C CA . GLY A 1 81 ? 5.602 -8.389 -12.989 1.00 66.06 81 GLY A CA 1
ATOM 617 C C . GLY A 1 81 ? 6.700 -7.993 -13.944 1.00 66.06 81 GLY A C 1
ATOM 618 O O . GLY A 1 81 ? 6.837 -6.817 -14.233 1.00 66.06 81 GLY A O 1
ATOM 619 N N . GLU A 1 82 ? 7.396 -9.034 -14.413 1.00 58.03 82 GLU A N 1
ATOM 620 C CA . GLU A 1 82 ? 8.450 -9.085 -15.427 1.00 58.03 82 GLU A CA 1
ATOM 621 C C . GLU A 1 82 ? 9.535 -8.021 -15.268 1.00 58.03 82 GLU A C 1
ATOM 623 O O . GLU A 1 82 ? 9.314 -6.825 -15.431 1.00 58.03 82 GLU A O 1
ATOM 628 N N . ARG A 1 83 ? 10.768 -8.492 -15.011 1.00 56.97 83 ARG A N 1
ATOM 629 C CA . ARG A 1 83 ? 11.970 -7.720 -15.342 1.00 56.97 83 ARG A CA 1
ATOM 630 C C . ARG A 1 83 ? 11.704 -7.086 -16.696 1.00 56.97 83 ARG A C 1
ATOM 632 O O . ARG A 1 83 ? 11.434 -7.846 -17.627 1.00 56.97 83 ARG A O 1
ATOM 639 N N . SER A 1 84 ? 11.757 -5.755 -16.774 1.00 56.72 84 SER A N 1
ATOM 640 C CA . SER A 1 84 ? 11.761 -5.033 -18.041 1.00 56.72 84 SER A CA 1
ATOM 641 C C . SER A 1 84 ? 12.597 -5.867 -18.993 1.00 56.72 84 SER A C 1
ATOM 643 O O . SER A 1 84 ? 13.761 -6.143 -18.670 1.00 56.72 84 SER A O 1
ATOM 645 N N . ALA A 1 85 ? 11.976 -6.397 -20.054 1.00 60.06 85 ALA A N 1
ATOM 646 C CA . ALA A 1 85 ? 12.721 -7.153 -21.045 1.00 60.06 85 ALA A CA 1
ATOM 647 C C . ALA A 1 85 ? 13.978 -6.328 -21.348 1.00 60.06 85 ALA A C 1
ATOM 649 O O . ALA A 1 85 ? 13.854 -5.097 -21.435 1.00 60.06 85 ALA A O 1
ATOM 650 N N . PRO A 1 86 ? 15.179 -6.940 -21.367 1.00 61.06 86 PRO A N 1
ATOM 651 C CA . PRO A 1 86 ? 16.391 -6.181 -21.632 1.00 61.06 86 PRO A CA 1
ATOM 652 C C . PRO A 1 86 ? 16.130 -5.318 -22.862 1.00 61.06 86 PRO A C 1
ATOM 654 O O . PRO A 1 86 ? 15.515 -5.801 -23.810 1.00 61.06 86 PRO A O 1
ATOM 657 N N . ASP A 1 87 ? 16.503 -4.040 -22.809 1.00 69.25 87 ASP A N 1
ATOM 658 C CA . ASP A 1 87 ? 16.389 -3.168 -23.971 1.00 69.25 87 ASP A CA 1
ATOM 659 C C . ASP A 1 87 ? 17.247 -3.790 -25.078 1.00 69.25 87 ASP A C 1
ATOM 661 O O . ASP A 1 87 ? 18.476 -3.734 -25.040 1.00 69.25 87 ASP A O 1
ATOM 665 N N . LEU A 1 88 ? 16.594 -4.499 -26.002 1.00 74.31 88 LEU A N 1
ATOM 666 C CA . LEU A 1 88 ? 17.245 -5.222 -27.094 1.00 74.31 88 LEU A CA 1
ATOM 667 C C . LEU A 1 88 ? 17.752 -4.252 -28.172 1.00 74.31 88 LEU A C 1
ATOM 669 O O . LEU A 1 88 ? 18.321 -4.691 -29.171 1.00 74.31 88 LEU A O 1
ATOM 673 N N . GLY A 1 89 ? 17.576 -2.944 -27.961 1.00 77.81 89 GLY A N 1
ATOM 674 C CA . GLY A 1 89 ? 17.916 -1.918 -28.921 1.00 77.81 89 GLY A CA 1
ATOM 675 C C . GLY A 1 89 ? 16.946 -1.892 -30.107 1.00 77.81 89 GLY A C 1
ATOM 676 O O . GLY A 1 89 ? 15.973 -2.650 -30.172 1.00 77.81 89 GLY A O 1
ATOM 677 N N . PRO A 1 90 ? 17.177 -0.980 -31.060 1.00 83.25 90 PRO A N 1
ATOM 678 C CA . PRO A 1 90 ? 16.325 -0.838 -32.230 1.00 83.25 90 PRO A CA 1
ATOM 679 C C . PRO A 1 90 ? 16.372 -2.089 -33.117 1.00 83.25 90 PRO A C 1
ATOM 681 O O . PRO A 1 90 ? 17.435 -2.634 -33.418 1.00 83.25 90 PRO A O 1
ATOM 684 N N . ILE A 1 91 ? 15.199 -2.512 -33.592 1.00 83.25 91 ILE A N 1
ATOM 685 C CA . ILE A 1 91 ? 15.068 -3.593 -34.573 1.00 83.25 91 ILE A CA 1
ATOM 686 C C . ILE A 1 91 ? 15.728 -3.135 -35.879 1.00 83.25 91 ILE A C 1
ATOM 688 O O . ILE A 1 91 ? 15.282 -2.170 -36.499 1.00 83.25 91 ILE A O 1
ATOM 692 N N . THR A 1 92 ? 16.783 -3.832 -36.306 1.00 81.62 92 THR A N 1
ATOM 693 C CA . THR A 1 92 ? 17.432 -3.583 -37.601 1.00 81.62 92 THR A CA 1
ATOM 694 C C . THR A 1 92 ? 16.851 -4.542 -38.635 1.00 81.62 92 THR A C 1
ATOM 696 O O . THR A 1 92 ? 17.048 -5.751 -38.537 1.00 81.62 92 THR A O 1
ATOM 699 N N . VAL A 1 93 ? 16.116 -4.013 -39.613 1.00 83.62 93 VAL A N 1
ATOM 700 C CA . VAL A 1 93 ? 15.581 -4.789 -40.741 1.00 83.62 93 VAL A CA 1
ATOM 701 C C . VAL A 1 93 ? 16.561 -4.666 -41.903 1.00 83.62 93 VAL A C 1
ATOM 703 O O . VAL A 1 93 ? 16.745 -3.571 -42.431 1.00 83.62 93 VAL A O 1
ATOM 706 N N . GLN A 1 94 ? 17.201 -5.770 -42.293 1.00 78.50 94 GLN A N 1
ATOM 707 C CA . GLN A 1 94 ? 17.921 -5.839 -43.563 1.00 78.50 94 GLN A CA 1
ATOM 708 C C . GLN A 1 94 ? 16.941 -6.277 -44.645 1.00 78.50 94 GLN A C 1
ATOM 710 O O . GLN A 1 94 ? 16.340 -7.345 -44.552 1.00 78.50 94 GLN A O 1
ATOM 715 N N . VAL A 1 95 ? 16.751 -5.416 -45.639 1.00 79.75 95 VAL A N 1
ATOM 716 C CA . VAL A 1 95 ? 16.049 -5.768 -46.870 1.00 79.75 95 VAL A CA 1
ATOM 717 C C . VAL A 1 95 ? 17.127 -6.279 -47.816 1.00 79.75 95 VAL A C 1
ATOM 719 O O . VAL A 1 95 ? 18.022 -5.521 -48.180 1.00 79.75 95 VAL A O 1
ATOM 722 N N . GLU A 1 96 ? 17.104 -7.570 -48.141 1.00 71.56 96 GLU A N 1
ATOM 723 C CA . GLU A 1 96 ? 17.918 -8.084 -49.240 1.00 71.56 96 GLU A CA 1
ATOM 724 C C . GLU A 1 96 ? 17.312 -7.541 -50.534 1.00 71.56 96 GLU A C 1
ATOM 726 O O . GLU A 1 96 ? 16.184 -7.888 -50.895 1.00 71.56 96 GLU A O 1
ATOM 731 N N . ASP A 1 97 ? 18.040 -6.646 -51.201 1.00 63.16 97 ASP A N 1
ATOM 732 C CA . ASP A 1 97 ? 17.725 -6.250 -52.566 1.00 63.16 97 ASP A CA 1
ATOM 733 C C . ASP A 1 97 ? 17.871 -7.499 -53.436 1.00 63.16 97 ASP A C 1
ATOM 735 O O . ASP A 1 97 ? 18.977 -7.933 -53.762 1.00 63.16 97 ASP A O 1
ATOM 739 N N . GLY A 1 98 ? 16.735 -8.123 -53.751 1.00 54.81 98 GLY A N 1
ATOM 740 C CA . GLY A 1 98 ? 16.677 -9.213 -54.708 1.00 54.81 98 GLY A CA 1
ATOM 741 C C . GLY A 1 98 ? 17.302 -8.740 -56.012 1.00 54.81 98 GLY A C 1
ATOM 742 O O . GLY A 1 98 ? 16.857 -7.740 -56.577 1.00 54.81 98 GLY A O 1
ATOM 743 N N . GLU A 1 99 ? 18.344 -9.445 -56.452 1.00 58.31 99 GLU A N 1
ATOM 744 C CA . GLU A 1 99 ? 19.006 -9.240 -57.734 1.00 58.31 99 GLU A CA 1
ATOM 745 C C . GLU A 1 99 ? 17.951 -9.186 -58.845 1.00 58.31 99 GLU A C 1
ATOM 747 O O . GLU A 1 99 ? 17.414 -10.201 -59.295 1.00 58.31 99 GLU A O 1
ATOM 752 N N . GLY A 1 100 ? 17.632 -7.963 -59.267 1.00 50.31 100 GLY A N 1
ATOM 753 C CA . GLY A 1 100 ? 16.921 -7.701 -60.501 1.00 50.31 100 GLY A CA 1
ATOM 754 C C . GLY A 1 100 ? 17.851 -8.073 -61.641 1.00 50.31 100 GLY A C 1
ATOM 755 O O . GLY A 1 100 ? 18.781 -7.333 -61.957 1.00 50.31 100 GLY A O 1
ATOM 756 N N . GLY A 1 101 ? 17.615 -9.252 -62.208 1.00 52.81 101 GLY A N 1
ATOM 757 C CA . GLY A 1 101 ? 18.144 -9.617 -63.508 1.00 52.81 101 GLY A CA 1
ATOM 758 C C . GLY A 1 101 ? 17.635 -8.694 -64.619 1.00 52.81 101 GLY A C 1
ATOM 759 O O . GLY A 1 101 ? 16.681 -7.939 -64.439 1.00 52.81 101 GLY A O 1
ATOM 760 N N . GLU A 1 102 ? 18.263 -8.883 -65.781 1.00 48.91 102 GLU A N 1
ATOM 761 C CA . GLU A 1 102 ? 18.021 -8.252 -67.089 1.00 48.91 102 GLU A CA 1
ATOM 762 C C . GLU A 1 102 ? 18.743 -6.895 -67.256 1.00 48.91 102 GLU A C 1
ATOM 764 O O . GLU A 1 102 ? 18.604 -5.987 -66.446 1.00 48.91 10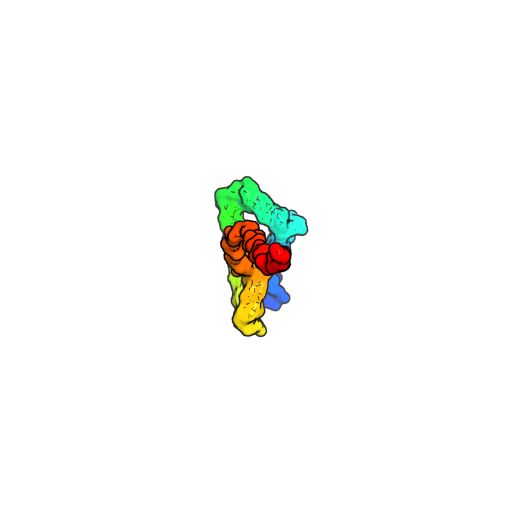2 GLU A O 1
ATOM 769 N N . ALA A 1 10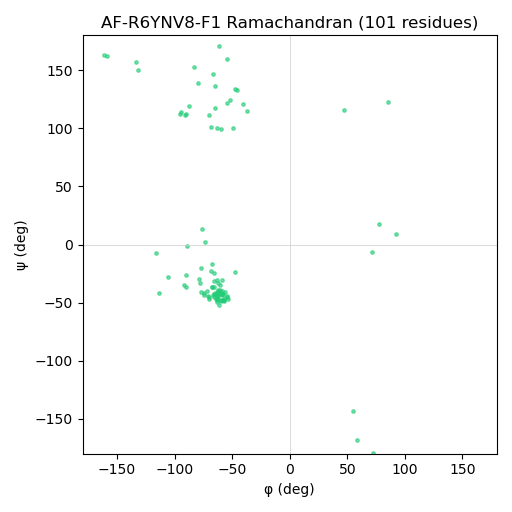3 ? 19.597 -6.697 -68.265 1.00 44.12 103 ALA A N 1
ATOM 770 C CA . ALA A 1 103 ? 19.584 -7.224 -69.634 1.00 44.12 103 ALA A CA 1
ATOM 771 C C . ALA A 1 103 ? 20.992 -7.472 -70.205 1.00 44.12 103 ALA A C 1
ATOM 773 O O . ALA A 1 103 ? 21.949 -6.797 -69.759 1.00 44.12 103 ALA A O 1
#

Radius of gyration: 23.05 Å; Cα contacts (8 Å, |Δi|>4): 62; chains: 1; bounding box: 34×34×84 Å

Mean predicted aligned error: 11.58 Å